Protein AF-A0A7C3T8N9-F1 (afdb_monomer)

Radius of gyration: 21.01 Å; Cα contacts (8 Å, |Δi|>4): 157; chains: 1; bounding box: 52×38×54 Å

Nearest PDB structures (foldseek):
  3tv9-assembly1_A-2  TM=5.951E-01  e=8.174E-01  Shigella flexneri
  6ezz-assembly1_A  TM=4.776E-01  e=5.544E+00  Escherichia coli K-12
  6grr-assembly1_A  TM=4.780E-01  e=5.544E+00  Escherichia coli
  1lvn-assembly1_A  TM=5.271E-01  e=8.320E+00  Escherichia coli
  2w0q-assembly1_B  TM=4.892E-01  e=8.817E+00  Escherichia coli

Mean predicted aligned error: 12.37 Å

Structure (mmCIF, N/CA/C/O backbone):
data_AF-A0A7C3T8N9-F1
#
_entry.id   AF-A0A7C3T8N9-F1
#
loop_
_atom_site.group_PDB
_atom_site.id
_atom_site.type_symbol
_atom_site.label_atom_id
_atom_site.label_alt_id
_atom_site.label_comp_id
_atom_site.label_asym_id
_atom_site.label_entity_id
_atom_site.label_seq_id
_atom_site.pdbx_PDB_ins_code
_atom_site.Cartn_x
_atom_site.Cartn_y
_atom_site.Cartn_z
_atom_site.occupancy
_atom_site.B_iso_or_equiv
_atom_site.auth_seq_id
_atom_site.auth_comp_id
_atom_site.auth_asym_id
_atom_site.auth_atom_id
_atom_site.pdbx_PDB_model_num
ATOM 1 N N . MET A 1 1 ? 28.676 14.639 -30.545 1.00 33.12 1 MET A N 1
ATOM 2 C CA . MET A 1 1 ? 27.254 15.042 -30.598 1.00 33.12 1 MET A CA 1
ATOM 3 C C . MET A 1 1 ? 26.389 13.831 -30.271 1.00 33.12 1 MET A C 1
ATOM 5 O O . MET A 1 1 ? 26.423 12.899 -31.066 1.00 33.12 1 MET A O 1
ATOM 9 N N . PRO A 1 2 ? 25.664 13.779 -29.141 1.00 36.03 2 PRO A N 1
ATOM 10 C CA . PRO A 1 2 ? 24.645 12.755 -28.936 1.00 36.03 2 PRO A CA 1
ATOM 11 C C . PRO A 1 2 ? 23.271 13.251 -29.439 1.00 36.03 2 PRO A C 1
ATOM 13 O O . PRO A 1 2 ? 22.887 14.383 -29.131 1.00 36.03 2 PRO A O 1
ATOM 16 N N . PRO A 1 3 ? 22.530 12.447 -30.223 1.00 37.81 3 PRO A N 1
ATOM 17 C CA . PRO A 1 3 ? 21.190 12.780 -30.686 1.00 37.81 3 PRO A CA 1
ATOM 18 C C . PRO A 1 3 ? 20.130 12.334 -29.666 1.00 37.81 3 PRO A C 1
ATOM 20 O O . PRO A 1 3 ? 20.290 11.318 -28.995 1.00 37.81 3 PRO A O 1
ATOM 23 N N . GLY A 1 4 ? 19.012 13.062 -29.601 1.00 34.22 4 GLY A N 1
ATOM 24 C CA . GLY A 1 4 ? 17.764 12.533 -29.038 1.00 34.22 4 GLY A CA 1
ATOM 25 C C . GLY A 1 4 ? 17.381 13.001 -27.634 1.00 34.22 4 GLY A C 1
ATOM 26 O O . GLY A 1 4 ? 16.928 12.194 -26.829 1.00 34.22 4 GLY A O 1
ATOM 27 N N . ALA A 1 5 ? 17.480 14.301 -27.342 1.00 35.66 5 ALA A N 1
ATOM 28 C CA . ALA A 1 5 ? 16.690 14.900 -26.266 1.00 35.66 5 ALA A CA 1
ATOM 29 C C . ALA A 1 5 ? 15.196 14.805 -26.637 1.00 35.66 5 ALA A C 1
ATOM 31 O O . ALA A 1 5 ? 14.676 15.617 -27.409 1.00 35.66 5 ALA A O 1
ATOM 32 N N . SER A 1 6 ? 14.520 13.769 -26.134 1.00 38.38 6 SER A N 1
ATOM 33 C CA . SER A 1 6 ? 13.0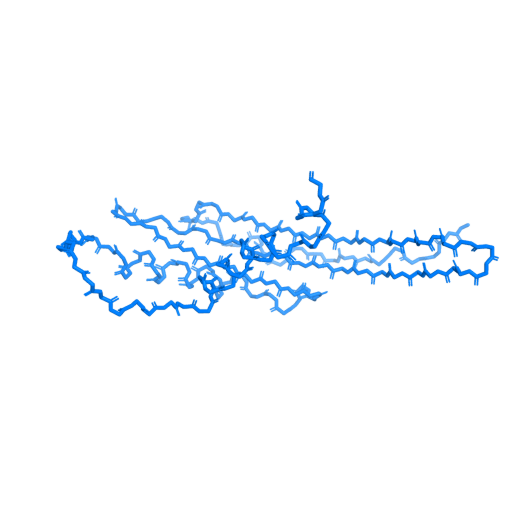70 13.627 -26.244 1.00 38.38 6 SER A CA 1
ATOM 34 C C . SER A 1 6 ? 12.408 14.794 -25.517 1.00 38.38 6 SER A C 1
ATOM 36 O O . SER A 1 6 ? 12.549 14.973 -24.308 1.00 38.38 6 SER A O 1
ATOM 38 N N . ARG A 1 7 ? 11.724 15.635 -26.292 1.00 36.50 7 ARG A N 1
ATOM 39 C CA . ARG A 1 7 ? 10.948 16.779 -25.817 1.00 36.50 7 ARG A CA 1
ATOM 40 C C . ARG A 1 7 ? 9.748 16.266 -25.018 1.00 36.50 7 ARG A C 1
ATOM 42 O O . ARG A 1 7 ? 8.696 16.024 -25.606 1.00 36.50 7 ARG A O 1
ATOM 49 N N . TYR A 1 8 ? 9.870 16.145 -23.696 1.00 37.62 8 TYR A N 1
ATOM 50 C CA . TYR A 1 8 ? 8.697 15.952 -22.842 1.00 37.62 8 TYR A CA 1
ATOM 51 C C . TYR A 1 8 ? 7.936 17.281 -22.756 1.00 37.62 8 TYR A C 1
ATOM 53 O O . TYR A 1 8 ? 8.348 18.240 -22.101 1.00 37.62 8 TYR A O 1
ATOM 61 N N . ARG A 1 9 ? 6.871 17.374 -23.551 1.00 34.88 9 ARG A N 1
ATOM 62 C CA . ARG A 1 9 ? 6.046 18.563 -23.741 1.00 34.88 9 ARG A CA 1
ATOM 63 C C . ARG A 1 9 ? 4.891 18.515 -22.732 1.00 34.88 9 ARG A C 1
ATOM 65 O O . ARG A 1 9 ? 3.985 17.716 -22.900 1.00 34.88 9 ARG A O 1
ATOM 72 N N . GLY A 1 10 ? 4.912 19.420 -21.752 1.00 32.72 10 GLY A N 1
ATOM 73 C CA . GLY A 1 10 ? 3.739 19.828 -20.967 1.00 32.72 10 GLY A CA 1
ATOM 74 C C . GLY A 1 10 ? 3.382 18.936 -19.774 1.00 32.72 10 GLY A C 1
ATOM 75 O O . GLY A 1 10 ? 3.236 17.729 -19.897 1.00 32.72 10 GLY A O 1
ATOM 76 N N . ASN A 1 11 ? 3.211 19.569 -18.613 1.00 37.62 11 ASN A N 1
ATOM 77 C CA . ASN A 1 11 ? 2.685 18.970 -17.387 1.00 37.62 11 ASN A CA 1
ATOM 78 C C . ASN A 1 11 ? 1.141 19.024 -17.448 1.00 37.62 11 ASN A C 1
ATOM 80 O O . ASN A 1 11 ? 0.600 20.128 -17.325 1.00 37.62 11 ASN A O 1
ATOM 84 N N . PRO A 1 12 ? 0.410 17.908 -17.637 1.00 40.66 12 PRO A N 1
ATOM 85 C CA . PRO A 1 12 ? -1.055 17.938 -17.715 1.00 40.66 12 PRO A CA 1
ATOM 86 C C . PRO A 1 12 ? -1.740 18.219 -16.362 1.00 40.66 12 PRO A C 1
ATOM 88 O O . PRO A 1 12 ? -2.922 18.537 -16.326 1.00 40.66 12 PRO A O 1
ATOM 91 N N . CYS A 1 13 ? -1.014 18.183 -15.241 1.00 42.53 13 CYS A N 1
ATOM 92 C CA . CYS A 1 13 ? -1.621 18.136 -13.903 1.00 42.53 13 CYS A CA 1
ATOM 93 C C . CYS A 1 13 ? -1.695 19.484 -13.154 1.00 42.53 13 CYS A C 1
ATOM 95 O O . CYS A 1 13 ? -1.791 19.505 -11.927 1.00 42.53 13 CYS A O 1
ATOM 97 N N . ARG A 1 14 ? -1.655 20.635 -13.841 1.00 36.78 14 ARG A N 1
ATOM 98 C CA . ARG A 1 14 ? -1.595 21.964 -13.182 1.00 36.78 14 ARG A CA 1
ATOM 99 C C . ARG A 1 14 ? -2.919 22.434 -12.530 1.00 36.78 14 ARG A C 1
ATOM 101 O O . ARG A 1 14 ? -2.974 23.571 -12.074 1.00 36.78 14 ARG A O 1
ATOM 108 N N . GLY A 1 15 ? -3.966 21.599 -12.484 1.00 31.97 15 GLY A N 1
ATOM 109 C CA . GLY A 1 15 ? -5.351 22.030 -12.223 1.00 31.97 15 GLY A CA 1
ATOM 110 C C . GLY A 1 15 ? -6.060 21.573 -10.936 1.00 31.97 15 GLY A C 1
ATOM 111 O O . GLY A 1 15 ? -7.137 22.093 -10.674 1.00 31.97 15 GLY A O 1
ATOM 112 N N . LEU A 1 16 ? -5.526 20.662 -10.109 1.00 38.97 16 LEU A N 1
ATOM 113 C CA . LEU A 1 16 ? -6.262 20.133 -8.936 1.00 38.97 16 LEU A CA 1
ATOM 114 C C . LEU A 1 16 ? -5.508 20.328 -7.607 1.00 38.97 16 LEU A C 1
ATOM 116 O O . LEU A 1 16 ? -4.961 19.404 -6.992 1.00 38.97 16 LEU A O 1
ATOM 120 N N . ALA A 1 17 ? -5.467 21.577 -7.148 1.00 34.72 17 ALA A N 1
ATOM 121 C CA . ALA A 1 17 ? -4.886 21.960 -5.866 1.00 34.72 17 ALA A CA 1
ATOM 122 C C . ALA A 1 17 ? -5.952 22.536 -4.926 1.00 34.72 17 ALA A C 1
ATOM 124 O O . ALA A 1 17 ? -6.203 23.738 -4.939 1.00 34.72 17 ALA A O 1
ATOM 125 N N . ARG A 1 18 ? -6.545 21.681 -4.081 1.00 29.50 18 ARG A N 1
ATOM 126 C CA . ARG A 1 18 ? -7.003 22.030 -2.722 1.00 29.50 18 ARG A CA 1
ATOM 127 C C . ARG A 1 18 ? -7.503 20.767 -2.000 1.00 29.50 18 ARG A C 1
ATOM 129 O O . ARG A 1 18 ? -8.366 20.087 -2.529 1.00 29.50 18 ARG A O 1
ATOM 136 N N . ALA A 1 19 ? -6.963 20.506 -0.803 1.00 36.09 19 ALA A N 1
ATOM 137 C CA . ALA A 1 19 ? -7.381 19.515 0.214 1.00 36.09 19 ALA A CA 1
ATOM 138 C C . ALA A 1 19 ? -6.629 18.165 0.362 1.00 36.09 19 ALA A C 1
ATOM 140 O O . ALA A 1 19 ? -6.991 17.398 1.247 1.00 36.09 19 ALA A O 1
ATOM 141 N N . LEU A 1 20 ? -5.543 17.883 -0.372 1.00 38.47 20 LEU A N 1
ATOM 142 C CA . LEU A 1 20 ? -4.711 16.680 -0.146 1.00 38.47 20 LEU A CA 1
ATOM 143 C C . LEU A 1 20 ? -3.333 17.072 0.410 1.00 38.47 20 LEU A C 1
ATOM 145 O O . LEU A 1 20 ? -2.577 17.771 -0.266 1.00 38.47 20 LEU A O 1
ATOM 149 N N . SER A 1 21 ? -3.017 16.644 1.634 1.00 38.56 21 SER A N 1
ATOM 150 C CA . SER A 1 21 ? -1.707 16.828 2.273 1.00 38.56 21 SER A CA 1
ATOM 151 C C . SER A 1 21 ? -0.904 15.532 2.141 1.00 38.56 21 SER A C 1
ATOM 153 O O . SER A 1 21 ? -1.295 14.517 2.706 1.00 38.56 21 SER A O 1
ATOM 155 N N . GLY A 1 22 ? 0.187 15.563 1.368 1.00 41.97 22 GLY A N 1
ATOM 156 C CA . GLY A 1 22 ? 1.022 14.394 1.063 1.00 41.97 22 GLY A CA 1
ATOM 157 C C . GLY A 1 22 ? 0.728 13.797 -0.315 1.00 41.97 22 GLY A C 1
ATOM 158 O O . GLY A 1 22 ? -0.006 12.819 -0.442 1.00 41.97 22 GLY A O 1
ATOM 159 N N . ARG A 1 23 ? 1.301 14.404 -1.360 1.00 51.84 23 ARG A N 1
ATOM 160 C CA . ARG A 1 23 ? 1.443 13.787 -2.686 1.00 51.84 23 ARG A CA 1
ATOM 161 C C . ARG A 1 23 ? 2.925 13.603 -2.933 1.00 51.84 23 ARG A C 1
ATOM 163 O O . ARG A 1 23 ? 3.620 14.573 -3.225 1.00 51.84 23 ARG A O 1
ATOM 170 N N . GLU A 1 24 ? 3.389 12.374 -2.798 1.00 48.06 24 GLU A N 1
ATOM 171 C CA . GLU A 1 24 ? 4.762 12.025 -3.128 1.00 48.06 24 GLU A CA 1
ATOM 172 C C . GLU A 1 24 ? 4.743 11.304 -4.469 1.00 48.06 24 GLU A C 1
ATOM 174 O O . GLU A 1 24 ? 4.233 10.191 -4.603 1.00 48.06 24 GLU A O 1
ATOM 179 N N . PHE A 1 25 ? 5.236 12.000 -5.489 1.00 39.81 25 PHE A N 1
ATOM 180 C CA . PHE A 1 25 ? 5.443 11.457 -6.820 1.00 39.81 25 PHE A CA 1
ATOM 181 C C . PHE A 1 25 ? 6.938 11.225 -6.997 1.00 39.81 25 PHE A C 1
ATOM 183 O O . PHE A 1 25 ? 7.723 12.174 -7.010 1.00 39.81 25 PHE A O 1
ATOM 190 N N . HIS A 1 26 ? 7.323 9.961 -7.111 1.00 47.50 26 HIS A N 1
ATOM 191 C CA . HIS A 1 26 ? 8.697 9.548 -7.330 1.00 47.50 26 HIS A CA 1
ATOM 192 C C . HIS A 1 26 ? 8.817 8.987 -8.744 1.00 47.50 26 HIS A C 1
ATOM 194 O O . HIS A 1 26 ? 8.149 8.015 -9.089 1.00 47.50 26 HIS A O 1
ATOM 200 N N . HIS A 1 27 ? 9.673 9.593 -9.561 1.00 39.88 27 HIS A N 1
ATOM 201 C CA . HIS A 1 27 ? 10.039 9.083 -10.876 1.00 39.88 27 HIS A CA 1
ATOM 202 C C . HIS A 1 27 ? 11.548 8.888 -10.912 1.00 39.88 27 HIS A C 1
ATOM 204 O O . HIS A 1 27 ? 12.294 9.822 -10.618 1.00 39.88 27 HIS A O 1
ATOM 210 N N . SER A 1 28 ? 11.986 7.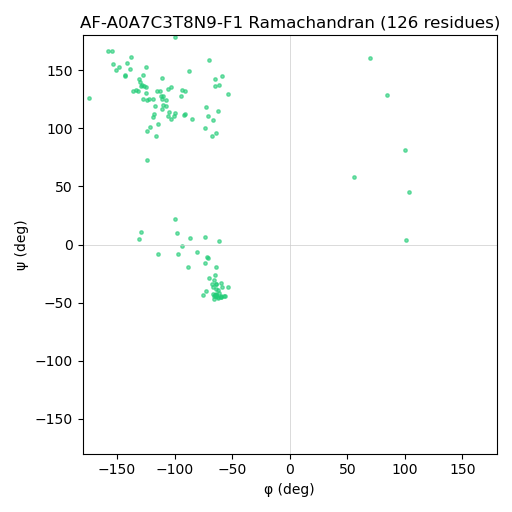682 -11.253 1.00 47.22 28 SER A N 1
ATOM 211 C CA . SER A 1 28 ? 13.400 7.338 -11.349 1.00 47.22 28 SER A CA 1
ATOM 212 C C . SER A 1 28 ? 13.692 6.701 -12.702 1.00 47.22 28 SER A C 1
ATOM 214 O O . SER A 1 28 ? 12.931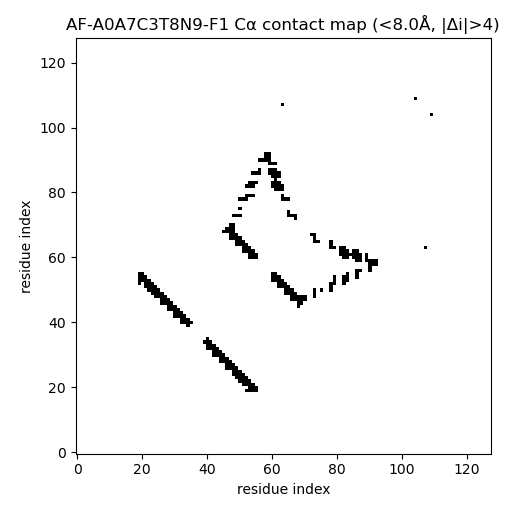 5.869 -13.189 1.00 47.22 28 SER A O 1
ATOM 216 N N . ASP A 1 29 ? 14.805 7.108 -13.304 1.00 45.91 29 ASP A N 1
ATOM 217 C CA . ASP A 1 29 ? 15.419 6.442 -14.451 1.00 45.91 29 ASP A CA 1
ATOM 218 C C . ASP A 1 29 ? 16.811 5.997 -14.005 1.00 45.91 29 ASP A C 1
ATOM 220 O O . ASP A 1 29 ? 17.567 6.797 -13.442 1.00 45.91 29 ASP A O 1
ATOM 224 N N . GLN A 1 30 ? 17.120 4.711 -14.147 1.00 44.69 30 GLN A N 1
ATOM 225 C CA . GLN A 1 30 ? 18.367 4.122 -13.670 1.00 44.69 30 GLN A CA 1
ATOM 226 C C . GLN A 1 30 ? 19.024 3.315 -14.793 1.00 44.69 30 GLN A C 1
ATOM 228 O O . GLN A 1 30 ? 18.390 2.549 -15.517 1.00 44.69 30 GLN A O 1
ATOM 233 N N . LEU A 1 31 ? 20.339 3.483 -14.932 1.00 41.16 31 LEU A N 1
ATOM 234 C CA . LEU A 1 31 ? 21.176 2.666 -15.803 1.00 41.16 31 LEU A CA 1
ATOM 235 C C . LEU A 1 31 ? 22.187 1.944 -14.919 1.00 41.16 31 LEU A C 1
ATOM 237 O O . LEU A 1 31 ? 23.065 2.578 -14.335 1.00 41.16 31 LEU A O 1
ATOM 241 N N . ARG A 1 32 ? 22.062 0.620 -14.813 1.00 47.81 32 ARG A N 1
ATOM 242 C CA . ARG A 1 32 ? 22.993 -0.209 -14.041 1.00 47.81 32 ARG A CA 1
ATOM 243 C C . ARG A 1 32 ? 23.876 -1.005 -14.994 1.00 47.81 32 ARG A C 1
ATOM 245 O O . ARG A 1 32 ? 23.381 -1.739 -15.849 1.00 47.81 32 ARG A O 1
ATOM 252 N N . SER A 1 33 ? 25.187 -0.861 -14.832 1.00 44.06 33 SER A N 1
ATOM 253 C CA . SER A 1 33 ? 26.196 -1.706 -15.471 1.00 44.06 33 SER A CA 1
ATOM 254 C C . SER A 1 33 ? 26.874 -2.552 -14.401 1.00 44.06 33 SER A C 1
ATOM 256 O O . SER A 1 33 ? 27.386 -2.003 -13.425 1.00 44.06 33 SER A O 1
ATOM 258 N N . ARG A 1 34 ? 26.887 -3.873 -14.579 1.00 47.66 34 ARG A N 1
ATOM 259 C CA . ARG A 1 34 ? 27.587 -4.811 -13.690 1.00 47.66 34 ARG A CA 1
ATOM 260 C C . ARG A 1 34 ? 28.749 -5.434 -14.459 1.00 47.66 34 ARG A C 1
ATOM 262 O O . ARG A 1 34 ? 28.555 -5.871 -15.592 1.00 47.66 34 ARG A O 1
ATOM 269 N N . VAL A 1 35 ? 29.935 -5.456 -13.852 1.00 50.50 35 VAL A N 1
ATOM 270 C CA . VAL A 1 35 ? 31.127 -6.118 -14.399 1.00 50.50 35 VAL A CA 1
ATOM 271 C C . VAL A 1 35 ? 31.535 -7.207 -13.416 1.00 50.50 35 VAL A C 1
ATOM 273 O O . VAL A 1 35 ? 31.998 -6.907 -12.321 1.00 50.50 35 VAL A O 1
ATOM 276 N N . GLU A 1 36 ? 31.350 -8.467 -13.797 1.00 52.69 36 GLU A N 1
ATOM 277 C CA . GLU A 1 36 ? 31.831 -9.626 -13.037 1.00 52.69 36 GLU A CA 1
ATOM 278 C C . GLU A 1 36 ? 32.720 -10.463 -13.972 1.00 52.69 36 GLU A C 1
ATOM 280 O O . GLU A 1 36 ? 32.234 -11.236 -14.790 1.00 52.69 36 GLU A O 1
ATOM 285 N N . LEU A 1 37 ? 34.045 -10.262 -13.865 1.00 57.62 37 LEU A N 1
ATOM 286 C CA . LEU A 1 37 ? 35.129 -10.888 -14.654 1.00 57.62 37 LEU A CA 1
ATOM 287 C C . LEU A 1 37 ? 35.216 -10.450 -16.142 1.00 57.62 37 LEU A C 1
ATOM 289 O O . LEU A 1 37 ? 34.243 -9.944 -16.697 1.00 57.62 37 LEU A O 1
ATOM 293 N N . PRO A 1 38 ? 36.371 -10.633 -16.835 1.00 60.81 38 PRO A N 1
ATOM 294 C CA . PRO A 1 38 ? 36.674 -10.012 -18.142 1.00 60.81 38 PRO A CA 1
ATOM 295 C C . PRO A 1 38 ? 35.746 -10.372 -19.319 1.00 60.81 38 PRO A C 1
ATOM 297 O O . PRO A 1 38 ? 36.017 -9.980 -20.451 1.00 60.81 38 PRO A O 1
ATOM 300 N N . ARG A 1 39 ? 34.694 -11.170 -19.096 1.00 62.00 39 ARG A N 1
ATOM 301 C CA . ARG A 1 39 ? 33.806 -11.705 -20.137 1.00 62.00 39 ARG A CA 1
ATOM 302 C C . ARG A 1 39 ? 32.309 -11.530 -19.856 1.00 62.00 39 ARG A C 1
ATOM 304 O O . ARG A 1 39 ? 31.524 -11.988 -20.680 1.00 62.00 39 ARG A O 1
ATOM 311 N N . ALA A 1 40 ? 31.895 -10.854 -18.781 1.00 68.06 40 ALA A N 1
ATOM 312 C CA . ALA A 1 40 ? 30.480 -10.543 -18.558 1.00 68.06 40 ALA A CA 1
ATOM 313 C C . ALA A 1 40 ? 30.257 -9.028 -18.447 1.00 68.06 40 ALA A C 1
ATOM 315 O O . ALA A 1 40 ? 30.491 -8.417 -17.406 1.00 68.06 40 ALA A O 1
ATOM 316 N N . PHE A 1 41 ? 29.780 -8.435 -19.545 1.00 74.69 41 PHE A N 1
ATOM 317 C CA . PHE A 1 41 ? 29.220 -7.085 -19.573 1.00 74.69 41 PHE A CA 1
ATOM 318 C C . PHE A 1 41 ? 27.704 -7.193 -19.738 1.00 74.69 41 PHE A C 1
ATOM 320 O O . PHE A 1 41 ? 27.230 -7.721 -20.744 1.00 74.69 41 PHE A O 1
ATOM 327 N N . ALA A 1 42 ? 26.948 -6.690 -18.762 1.00 75.25 42 ALA A N 1
ATOM 328 C CA . ALA A 1 42 ? 25.491 -6.618 -18.821 1.00 75.25 42 ALA A CA 1
ATOM 329 C C . ALA A 1 42 ? 25.014 -5.184 -18.557 1.00 75.25 42 ALA A C 1
ATOM 331 O O . ALA A 1 42 ? 25.499 -4.514 -17.641 1.00 75.25 42 ALA A O 1
ATOM 332 N N . TYR A 1 43 ? 24.045 -4.737 -19.357 1.00 79.00 43 TYR A N 1
ATOM 333 C CA . TYR A 1 43 ? 23.417 -3.423 -19.247 1.00 79.00 43 TYR A CA 1
ATOM 334 C C . TYR A 1 43 ? 21.907 -3.590 -19.126 1.00 79.00 43 TYR A C 1
ATOM 336 O O . TYR A 1 43 ? 21.288 -4.281 -19.936 1.00 79.00 43 TYR A O 1
ATOM 344 N N . HIS A 1 44 ? 21.316 -2.923 -18.139 1.00 78.50 44 HIS A N 1
ATOM 345 C CA . HIS A 1 44 ? 19.870 -2.818 -17.998 1.00 78.50 44 HIS A CA 1
ATOM 346 C C . HIS A 1 44 ? 19.492 -1.364 -17.721 1.00 78.50 44 HIS A C 1
ATOM 348 O O . HIS A 1 44 ? 20.119 -0.703 -16.887 1.00 78.50 44 HIS A O 1
ATOM 354 N N . ARG A 1 45 ? 18.488 -0.872 -18.450 1.00 83.50 45 ARG A N 1
ATOM 355 C CA . ARG A 1 45 ? 17.849 0.419 -18.204 1.00 83.50 45 ARG A CA 1
ATOM 356 C C . ARG A 1 45 ? 16.446 0.148 -17.695 1.00 83.50 45 ARG A C 1
ATOM 358 O O . ARG A 1 45 ? 15.695 -0.559 -18.366 1.00 83.50 45 ARG A O 1
ATOM 365 N N . ASP A 1 46 ? 16.113 0.747 -16.565 1.00 82.19 46 ASP A N 1
ATOM 366 C CA . ASP A 1 46 ? 14.769 0.731 -16.016 1.00 82.19 46 ASP A CA 1
ATOM 367 C C . ASP A 1 46 ? 14.297 2.154 -15.725 1.00 82.19 46 ASP A C 1
ATOM 369 O O . ASP A 1 46 ? 15.079 3.035 -15.363 1.00 82.19 46 ASP A O 1
ATOM 373 N N . THR A 1 47 ? 13.000 2.365 -15.911 1.00 86.69 47 THR A N 1
ATOM 374 C CA . THR A 1 47 ? 12.322 3.604 -15.554 1.00 86.69 47 THR A CA 1
ATOM 375 C C . THR A 1 47 ? 11.139 3.227 -14.692 1.00 86.69 47 THR A C 1
ATOM 377 O O . THR A 1 47 ? 10.311 2.440 -15.137 1.00 86.69 47 THR A O 1
ATOM 380 N N . SER A 1 48 ? 11.017 3.791 -13.496 1.00 88.06 48 SER A N 1
ATOM 381 C CA . SER A 1 48 ? 9.891 3.522 -12.607 1.00 88.06 48 SER A CA 1
ATOM 382 C C . SER A 1 48 ? 9.183 4.804 -12.188 1.00 88.06 48 SER A C 1
ATOM 384 O O . SER A 1 48 ? 9.748 5.902 -12.164 1.00 88.06 48 SER A O 1
ATOM 386 N N . VAL A 1 49 ? 7.901 4.668 -11.881 1.00 88.81 49 VAL A N 1
ATOM 387 C CA . VAL A 1 49 ? 7.077 5.705 -11.280 1.00 88.81 49 VAL A CA 1
ATOM 388 C C . VAL A 1 49 ? 6.353 5.121 -10.078 1.00 88.81 49 VAL A C 1
ATOM 390 O O . VAL A 1 49 ? 5.866 3.991 -10.111 1.00 88.81 49 VAL A O 1
ATOM 393 N N . ARG A 1 50 ? 6.269 5.905 -9.009 1.00 90.88 50 ARG A N 1
ATOM 394 C CA . ARG A 1 50 ? 5.449 5.618 -7.842 1.00 90.88 50 ARG A CA 1
ATOM 395 C C . ARG A 1 50 ? 4.726 6.884 -7.425 1.00 90.88 50 ARG A C 1
ATOM 397 O O . ARG A 1 50 ? 5.339 7.939 -7.281 1.00 90.88 50 ARG A O 1
ATOM 404 N N . LEU A 1 51 ? 3.432 6.751 -7.198 1.00 90.69 51 LEU A N 1
ATOM 405 C CA . LEU A 1 51 ? 2.609 7.772 -6.586 1.00 90.69 51 LEU A CA 1
ATOM 406 C C . LEU A 1 51 ? 2.097 7.257 -5.251 1.00 90.69 51 LEU A C 1
ATOM 408 O O . LEU A 1 51 ? 1.569 6.151 -5.170 1.00 90.69 51 LEU A O 1
ATOM 412 N N . VAL A 1 52 ? 2.226 8.088 -4.227 1.00 92.81 52 VAL A N 1
ATOM 413 C CA . VAL A 1 52 ? 1.687 7.840 -2.894 1.00 92.81 52 VAL A CA 1
ATOM 414 C C . VAL A 1 52 ? 0.802 9.015 -2.501 1.00 92.81 52 VAL A C 1
ATOM 416 O O . VAL A 1 52 ? 1.163 10.178 -2.713 1.00 92.81 52 VAL A O 1
ATOM 419 N N . CYS A 1 53 ? -0.365 8.712 -1.936 1.00 94.69 53 CYS A N 1
ATOM 420 C CA . CYS A 1 53 ? -1.294 9.708 -1.429 1.00 94.69 53 CYS A CA 1
ATOM 421 C C . CYS A 1 53 ? -1.776 9.347 -0.028 1.00 94.69 53 CYS A C 1
ATOM 423 O O . CYS A 1 53 ? -2.250 8.235 0.216 1.00 94.69 53 CYS A O 1
ATOM 425 N N . THR A 1 54 ? -1.723 10.343 0.853 1.00 95.19 54 THR A N 1
ATOM 426 C CA . THR A 1 54 ? -2.351 10.302 2.170 1.00 95.19 54 THR A CA 1
ATOM 427 C C . THR A 1 54 ? -3.499 11.309 2.203 1.00 95.19 54 THR A C 1
ATOM 429 O O . THR A 1 54 ? -3.332 12.483 1.878 1.00 95.19 54 THR A O 1
ATOM 432 N N . ALA A 1 55 ? -4.683 10.857 2.600 1.00 94.19 55 ALA A N 1
ATOM 433 C CA . ALA A 1 55 ? -5.834 11.699 2.885 1.00 94.19 55 ALA A CA 1
ATOM 434 C C . ALA A 1 55 ? -6.003 11.821 4.401 1.00 94.19 55 ALA A C 1
ATOM 436 O O . ALA A 1 55 ? -5.918 10.827 5.123 1.00 94.19 55 ALA A O 1
ATOM 437 N N . ILE A 1 56 ? -6.253 13.036 4.882 1.00 94.69 56 ILE A N 1
ATOM 438 C CA . ILE A 1 56 ? -6.423 13.331 6.308 1.00 94.69 56 ILE A CA 1
ATOM 439 C C . ILE A 1 56 ? -7.845 13.844 6.516 1.00 94.69 56 ILE A C 1
ATOM 441 O O . ILE A 1 56 ? -8.240 14.850 5.926 1.00 94.69 56 ILE A O 1
ATOM 445 N N . GLY A 1 57 ? -8.611 13.126 7.333 1.00 90.31 57 GLY A N 1
ATOM 446 C CA . GLY A 1 57 ? -9.915 13.539 7.837 1.00 90.31 57 GLY A CA 1
ATOM 447 C C . GLY A 1 57 ? -9.821 14.094 9.266 1.00 90.31 57 GLY A C 1
ATOM 448 O O . GLY A 1 57 ? -8.743 14.110 9.858 1.00 90.31 57 GLY A O 1
ATOM 449 N N . PRO A 1 58 ? -10.943 14.537 9.861 1.00 91.06 58 PRO A N 1
ATOM 450 C CA . PRO A 1 58 ? -10.948 15.117 11.209 1.00 91.06 58 PRO A CA 1
ATOM 451 C C . PRO A 1 58 ? -10.528 14.147 12.324 1.00 91.06 58 PRO A C 1
ATOM 453 O O . PRO A 1 58 ? -9.925 14.569 13.305 1.00 91.06 58 PRO A O 1
ATOM 456 N N . THR A 1 59 ? -10.864 12.860 12.192 1.00 93.12 59 THR A N 1
ATOM 457 C CA . THR A 1 59 ? -10.608 11.817 13.206 1.00 93.12 59 THR A CA 1
ATOM 458 C C . THR A 1 59 ? -9.919 10.579 12.628 1.00 93.12 59 THR A C 1
ATOM 460 O O . THR A 1 59 ? -9.841 9.546 13.288 1.00 93.12 59 THR A O 1
ATOM 463 N N . SER A 1 60 ? -9.443 10.657 11.385 1.00 93.62 60 SER A N 1
ATOM 464 C CA . SER A 1 60 ? -8.961 9.504 10.626 1.00 93.62 60 SER A CA 1
ATOM 465 C C . SER A 1 60 ? -8.000 9.908 9.511 1.00 93.62 60 SER A C 1
ATOM 467 O O . SER A 1 60 ? -7.907 11.073 9.123 1.00 93.62 60 SER A O 1
ATOM 469 N N . SER A 1 61 ? -7.302 8.923 8.956 1.00 93.81 61 SER A N 1
ATOM 470 C CA . SER A 1 61 ? -6.490 9.069 7.752 1.00 93.81 61 SER A CA 1
ATOM 471 C C . SER A 1 61 ? -6.679 7.864 6.836 1.00 93.81 61 SER A C 1
ATOM 473 O O . SER A 1 61 ? -7.186 6.819 7.243 1.00 93.81 61 SER A O 1
ATOM 475 N N . GLY A 1 62 ? -6.315 8.023 5.570 1.00 94.06 62 GLY A N 1
ATOM 476 C CA . GLY A 1 62 ? -6.366 6.963 4.574 1.00 94.06 62 GLY A CA 1
ATOM 477 C C . GLY A 1 62 ? -5.186 7.068 3.626 1.00 94.06 62 GLY A C 1
ATOM 478 O O . GLY A 1 62 ? -4.732 8.166 3.316 1.00 94.06 62 GLY A O 1
ATOM 479 N N . TRP A 1 63 ? -4.685 5.923 3.178 1.00 95.31 63 TRP A N 1
ATOM 480 C CA . TRP A 1 63 ? -3.472 5.836 2.373 1.00 95.31 63 TRP A CA 1
ATOM 481 C C . TRP A 1 63 ? -3.685 4.965 1.136 1.00 95.31 63 TRP A C 1
ATOM 483 O O . TRP A 1 63 ? -4.382 3.943 1.179 1.00 95.31 63 TRP A O 1
ATOM 493 N N . ALA A 1 64 ? -3.071 5.365 0.029 1.00 94.88 64 ALA A N 1
ATOM 494 C CA . ALA A 1 64 ? -3.001 4.568 -1.183 1.00 94.88 64 ALA A CA 1
ATOM 495 C C . ALA A 1 64 ? -1.703 4.850 -1.944 1.00 94.88 64 ALA A C 1
ATOM 497 O O . ALA A 1 64 ? -1.158 5.955 -1.893 1.00 94.88 64 ALA A O 1
ATOM 498 N N . SER A 1 65 ? -1.245 3.859 -2.706 1.00 92.88 65 SER A N 1
ATOM 499 C CA . SER A 1 65 ? -0.158 4.036 -3.660 1.00 92.88 65 SER A CA 1
ATOM 500 C C . SER A 1 65 ? -0.399 3.249 -4.940 1.00 92.88 65 SER A C 1
ATOM 502 O O . SER A 1 65 ? -1.128 2.258 -4.945 1.00 92.88 65 SER A O 1
ATOM 504 N N . ALA A 1 66 ? 0.237 3.699 -6.014 1.00 91.69 66 ALA A N 1
ATOM 505 C CA . ALA A 1 66 ? 0.342 2.978 -7.272 1.00 91.69 66 ALA A CA 1
ATOM 506 C C . ALA A 1 66 ? 1.757 3.139 -7.830 1.00 91.69 66 ALA A C 1
ATOM 508 O O . ALA A 1 66 ? 2.418 4.155 -7.601 1.00 91.69 66 ALA A O 1
ATOM 509 N N . GLY A 1 67 ? 2.228 2.147 -8.578 1.00 90.94 67 GLY A N 1
ATOM 510 C CA . GLY A 1 67 ? 3.507 2.227 -9.267 1.00 90.94 67 GLY A CA 1
ATOM 511 C C . GLY A 1 67 ? 3.519 1.398 -10.542 1.00 90.94 67 GLY A C 1
ATOM 512 O O . GLY A 1 67 ? 2.821 0.394 -10.641 1.00 90.94 67 GLY A O 1
ATOM 513 N N . SER A 1 68 ? 4.304 1.841 -11.518 1.00 91.81 68 SER A N 1
ATOM 514 C CA . SER A 1 68 ? 4.496 1.163 -12.803 1.00 91.81 68 SER A CA 1
ATOM 515 C C . SER A 1 68 ? 5.863 1.539 -13.391 1.00 91.81 68 SER A C 1
ATOM 517 O O . SER A 1 68 ? 6.503 2.492 -12.949 1.00 91.81 68 SER A O 1
ATOM 519 N N . PHE A 1 69 ? 6.314 0.808 -14.410 1.00 91.62 69 PHE A N 1
ATOM 520 C CA . PHE A 1 69 ? 7.420 1.236 -15.270 1.00 91.62 69 PHE A CA 1
ATOM 521 C C . PHE A 1 69 ? 6.978 2.243 -16.350 1.00 91.62 69 PHE A C 1
ATOM 523 O O . PHE A 1 69 ? 7.801 2.800 -17.075 1.00 91.62 69 PHE A O 1
ATOM 530 N N . ARG A 1 70 ? 5.668 2.500 -16.474 1.00 87.50 70 ARG A N 1
ATOM 531 C CA . ARG A 1 70 ? 5.097 3.463 -17.419 1.00 87.50 70 ARG A CA 1
ATOM 532 C C . ARG A 1 70 ? 4.247 4.494 -16.695 1.00 87.50 70 ARG A C 1
ATOM 534 O O . ARG A 1 70 ? 3.276 4.163 -16.026 1.00 87.50 70 ARG A O 1
ATOM 541 N N . VAL A 1 71 ? 4.571 5.770 -16.895 1.00 86.19 71 VAL A N 1
ATOM 542 C CA . VAL A 1 71 ? 3.850 6.885 -16.258 1.00 86.19 71 VAL A CA 1
ATOM 543 C C . VAL A 1 71 ? 2.365 6.930 -16.620 1.00 86.19 71 VAL A C 1
ATOM 545 O O . VAL A 1 71 ? 1.547 7.289 -15.784 1.00 86.19 71 VAL A O 1
ATOM 548 N N . CYS A 1 72 ? 2.006 6.523 -17.839 1.00 89.94 72 CYS A N 1
ATOM 549 C CA . CYS A 1 72 ? 0.622 6.513 -18.308 1.00 89.94 72 CYS A CA 1
ATOM 550 C C . CYS A 1 72 ? -0.257 5.436 -17.656 1.00 89.94 72 CYS A C 1
ATOM 552 O O . CYS A 1 72 ? -1.468 5.478 -17.834 1.00 89.94 72 CYS A O 1
ATOM 554 N N . GLU A 1 73 ? 0.330 4.487 -16.925 1.00 91.38 73 GLU A N 1
ATOM 555 C CA . GLU A 1 73 ? -0.404 3.442 -16.203 1.00 91.38 73 GLU A CA 1
ATOM 556 C C . GLU A 1 73 ? -0.694 3.836 -14.743 1.00 91.38 73 GLU A C 1
ATOM 558 O O . GLU A 1 73 ? -1.318 3.071 -14.015 1.00 91.38 73 GLU A O 1
ATOM 563 N N . VAL A 1 74 ? -0.249 5.019 -14.297 1.00 91.31 74 VAL A N 1
ATOM 564 C CA . VAL A 1 74 ? -0.525 5.537 -12.951 1.00 91.31 74 VAL A CA 1
ATOM 565 C C . VAL A 1 74 ? -1.566 6.649 -13.033 1.00 91.31 74 VAL A C 1
ATOM 567 O O . VAL A 1 74 ? -1.266 7.749 -13.498 1.00 91.31 74 VAL A O 1
ATOM 570 N N . ASP A 1 75 ? -2.771 6.374 -12.532 1.00 93.94 75 ASP A N 1
ATOM 571 C CA . ASP A 1 75 ? -3.845 7.361 -12.413 1.00 93.94 75 ASP A CA 1
ATOM 572 C C . ASP A 1 75 ? -3.788 8.072 -11.041 1.00 93.94 75 ASP A C 1
ATOM 574 O O . ASP A 1 75 ? -4.034 7.454 -9.998 1.00 93.94 75 ASP A O 1
ATOM 578 N N . PRO A 1 76 ? -3.462 9.377 -10.996 1.00 91.75 76 PRO A N 1
ATOM 579 C CA . PRO A 1 76 ? -3.395 10.110 -9.742 1.00 91.75 76 PRO A CA 1
ATOM 580 C C . PRO A 1 76 ? -4.752 10.354 -9.080 1.00 91.75 76 PRO A C 1
ATOM 582 O O . PRO A 1 76 ? -4.809 10.477 -7.852 1.00 91.75 76 PRO A O 1
ATOM 585 N N . GLU A 1 77 ? -5.831 10.440 -9.856 1.00 93.75 77 GLU A N 1
ATOM 586 C CA . GLU A 1 77 ? -7.177 10.656 -9.332 1.00 93.75 77 GLU A CA 1
ATOM 587 C C . GLU A 1 77 ? -7.694 9.388 -8.657 1.00 93.75 77 GLU A C 1
ATOM 589 O O . GLU A 1 77 ? -8.255 9.466 -7.562 1.00 93.75 77 GLU A O 1
ATOM 594 N N . GLU A 1 78 ? -7.425 8.218 -9.238 1.00 94.62 78 GLU A N 1
ATOM 595 C CA . GLU A 1 78 ? -7.793 6.931 -8.644 1.00 94.62 78 GLU A CA 1
ATOM 596 C C . GLU A 1 78 ? -7.091 6.696 -7.296 1.00 94.62 78 GLU A C 1
ATOM 598 O O . GLU A 1 78 ? -7.731 6.320 -6.302 1.00 94.62 78 GLU A O 1
ATOM 603 N N . VAL A 1 79 ? -5.783 6.976 -7.224 1.00 94.12 79 VAL A N 1
ATOM 604 C CA . VAL A 1 79 ? -4.998 6.841 -5.985 1.00 94.12 79 VAL A CA 1
ATOM 605 C C . VAL A 1 79 ? -5.529 7.788 -4.907 1.00 94.12 79 VAL A C 1
ATOM 607 O O . VAL A 1 79 ? -5.770 7.369 -3.772 1.00 94.12 79 VAL A O 1
ATOM 610 N N . ALA A 1 80 ? -5.781 9.052 -5.256 1.00 94.75 80 ALA A N 1
ATOM 611 C CA . ALA A 1 80 ? -6.331 10.031 -4.323 1.00 94.75 80 ALA A CA 1
ATOM 612 C C . ALA A 1 80 ? -7.748 9.661 -3.853 1.00 94.75 80 ALA A C 1
ATOM 614 O O . ALA A 1 80 ? -8.047 9.746 -2.659 1.00 94.75 80 ALA A O 1
ATOM 615 N N . ALA A 1 81 ? -8.614 9.209 -4.765 1.00 95.81 81 ALA A N 1
ATOM 616 C CA . ALA A 1 81 ? -9.968 8.777 -4.441 1.00 95.81 81 ALA A CA 1
ATOM 617 C C . ALA A 1 81 ? -9.961 7.574 -3.491 1.00 95.81 81 ALA A C 1
ATOM 619 O O . ALA A 1 81 ? -10.761 7.520 -2.558 1.00 95.81 81 ALA A O 1
ATOM 620 N N . THR A 1 82 ? -9.042 6.628 -3.686 1.00 95.69 82 THR A N 1
ATOM 621 C CA . THR A 1 82 ? -8.886 5.467 -2.802 1.00 95.69 82 THR A CA 1
ATOM 622 C C . THR A 1 82 ? -8.431 5.883 -1.404 1.00 95.69 82 THR A C 1
ATOM 624 O O . THR A 1 82 ? -9.046 5.471 -0.418 1.00 95.69 82 THR A O 1
ATOM 627 N N . ALA A 1 83 ? -7.419 6.751 -1.299 1.00 95.38 83 ALA A N 1
ATOM 628 C CA . ALA A 1 83 ? -6.964 7.281 -0.013 1.00 95.38 83 ALA A CA 1
ATOM 629 C C . ALA A 1 83 ? -8.092 8.030 0.722 1.00 95.38 83 ALA A C 1
ATOM 631 O O . ALA A 1 83 ? -8.335 7.787 1.905 1.00 95.38 83 ALA A O 1
ATOM 632 N N . ALA A 1 84 ? -8.844 8.879 0.013 1.00 96.12 84 ALA A N 1
ATOM 633 C CA . ALA A 1 84 ? -9.976 9.613 0.576 1.00 96.12 84 ALA A CA 1
ATOM 634 C C . ALA A 1 84 ? -11.112 8.686 1.038 1.00 96.12 84 ALA A C 1
ATOM 636 O O . ALA A 1 84 ? -11.620 8.849 2.148 1.00 96.12 84 ALA A O 1
ATOM 637 N N . LYS A 1 85 ? -11.482 7.678 0.234 1.00 96.06 85 LYS A N 1
ATOM 638 C CA . LYS A 1 85 ? -12.488 6.668 0.609 1.00 96.06 85 LYS A CA 1
ATOM 639 C C . LYS A 1 85 ? -12.104 5.955 1.905 1.00 96.06 85 LYS A C 1
ATOM 641 O O . LYS A 1 85 ? -12.951 5.805 2.781 1.00 96.06 85 LYS A O 1
ATOM 646 N N . LYS A 1 86 ? -10.834 5.566 2.053 1.00 94.75 86 LYS A N 1
ATOM 647 C CA . LYS A 1 86 ? -10.325 4.930 3.277 1.00 94.75 86 LYS A CA 1
ATOM 648 C C . LYS A 1 86 ? -10.385 5.866 4.483 1.00 94.75 86 LYS A C 1
ATOM 650 O O . LYS A 1 86 ? -10.868 5.452 5.531 1.00 94.75 86 LYS A O 1
ATOM 655 N N . ALA A 1 87 ? -9.976 7.127 4.325 1.00 95.25 87 ALA A N 1
ATOM 656 C CA . ALA A 1 87 ? -10.050 8.113 5.403 1.00 95.25 87 ALA A CA 1
ATOM 657 C C . ALA A 1 87 ? -11.495 8.310 5.888 1.00 95.25 87 ALA A C 1
ATOM 659 O O . ALA A 1 87 ? -11.754 8.311 7.089 1.00 95.25 87 ALA A O 1
ATOM 660 N N . LEU A 1 88 ? -12.450 8.419 4.960 1.00 95.50 88 LEU A N 1
ATOM 661 C CA . LEU A 1 88 ? -13.869 8.564 5.288 1.00 95.50 88 LEU A CA 1
ATOM 662 C C . LEU A 1 88 ? -14.445 7.308 5.955 1.00 95.50 88 LEU A C 1
ATOM 664 O O . LEU A 1 88 ? -15.171 7.423 6.939 1.00 95.50 88 LEU A O 1
ATOM 668 N N . ALA A 1 89 ? -14.107 6.116 5.457 1.00 93.56 89 ALA A N 1
ATOM 669 C CA . ALA A 1 89 ? -14.568 4.850 6.029 1.00 93.56 89 ALA A CA 1
ATOM 670 C C . ALA A 1 89 ? -14.017 4.597 7.443 1.00 93.56 89 ALA A C 1
ATOM 672 O O . ALA A 1 89 ? -14.688 3.973 8.261 1.00 93.56 89 ALA A O 1
ATOM 673 N N . ALA A 1 90 ? -12.816 5.100 7.738 1.00 91.56 90 ALA A N 1
ATOM 674 C CA . ALA A 1 90 ? -12.163 4.973 9.037 1.00 91.56 90 ALA A CA 1
ATOM 675 C C . ALA A 1 90 ? -12.556 6.073 10.046 1.00 91.56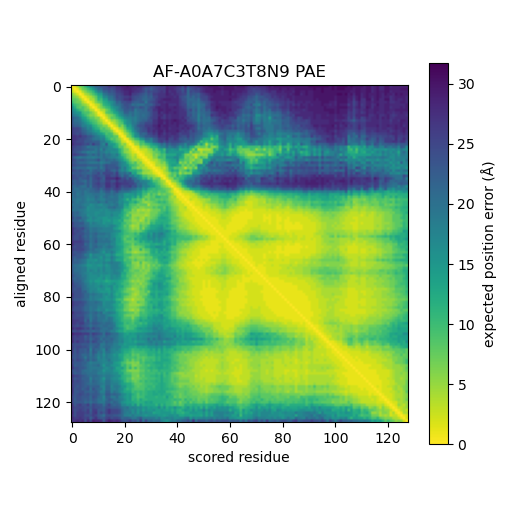 90 ALA A C 1
ATOM 677 O O . ALA A 1 90 ? -11.964 6.153 11.122 1.00 91.56 90 ALA A O 1
ATOM 678 N N . ALA A 1 91 ? -13.514 6.946 9.716 1.00 93.38 91 ALA A N 1
ATOM 679 C CA . ALA A 1 91 ? -13.927 8.031 10.600 1.00 93.38 91 ALA A CA 1
ATOM 680 C C . ALA A 1 91 ? -14.580 7.511 11.892 1.00 93.38 91 ALA A C 1
ATOM 682 O O . ALA A 1 91 ? -15.383 6.579 11.873 1.00 93.38 91 ALA A O 1
ATOM 683 N N . ASN A 1 92 ? -14.294 8.187 13.009 1.00 92.12 92 ASN A N 1
ATOM 684 C CA 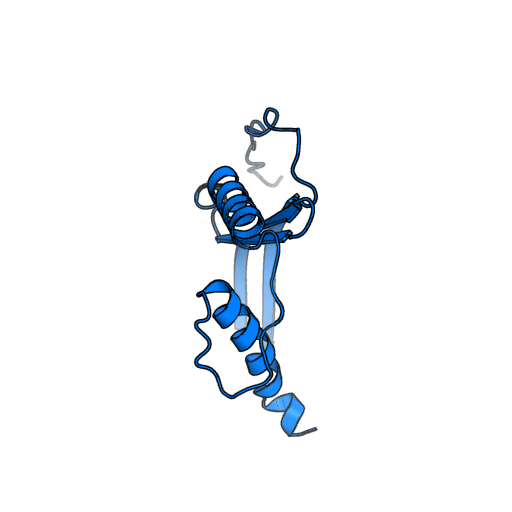. ASN A 1 92 ? -14.822 7.867 14.343 1.00 92.12 92 ASN A CA 1
ATOM 685 C C . ASN A 1 92 ? -14.536 6.413 14.777 1.00 92.12 92 ASN A C 1
ATOM 687 O O . ASN A 1 92 ? -15.476 5.658 15.063 1.00 92.12 92 ASN A O 1
ATOM 691 N N . PRO A 1 93 ? -13.253 6.005 14.821 1.00 89.19 93 PRO A N 1
ATOM 692 C CA . PRO A 1 93 ? -12.875 4.655 15.212 1.00 89.19 93 PRO A CA 1
ATOM 693 C C . PRO A 1 93 ? -13.378 4.334 16.623 1.00 89.19 93 PRO A C 1
ATOM 695 O O . PRO A 1 93 ? -13.420 5.194 17.505 1.00 89.19 93 PRO A O 1
ATOM 698 N N . ARG A 1 94 ? -13.763 3.075 16.832 1.00 90.31 94 ARG A N 1
ATOM 699 C CA . ARG A 1 94 ? -14.163 2.553 18.140 1.00 90.31 94 ARG A CA 1
ATOM 700 C C . ARG A 1 94 ? -13.119 1.575 18.628 1.00 90.31 94 ARG A C 1
ATOM 702 O O . ARG A 1 94 ? -12.577 0.798 17.845 1.00 90.31 94 ARG A O 1
ATOM 709 N N . GLU A 1 95 ? -12.884 1.604 19.926 1.00 90.38 95 GLU A N 1
ATOM 710 C CA . GLU A 1 95 ? -11.994 0.654 20.567 1.00 90.38 95 GLU A CA 1
ATOM 711 C C . GLU A 1 95 ? -12.565 -0.765 20.454 1.00 90.38 95 GLU A C 1
ATOM 713 O O . GLU A 1 95 ? -13.769 -0.993 20.613 1.00 90.38 95 GLU A O 1
ATOM 718 N N . ALA A 1 96 ? -11.696 -1.719 20.133 1.00 87.56 96 ALA A N 1
ATOM 719 C CA . ALA A 1 96 ? -12.039 -3.128 20.064 1.00 87.56 96 ALA A CA 1
ATOM 720 C C . ALA A 1 96 ? -11.445 -3.846 21.278 1.00 87.56 96 ALA A C 1
ATOM 722 O O . ALA A 1 96 ? -10.271 -3.666 21.593 1.00 87.56 96 ALA A O 1
ATOM 723 N N . ASN A 1 97 ? -12.240 -4.696 21.934 1.00 90.31 97 ASN A N 1
ATOM 724 C CA . ASN A 1 97 ? -11.740 -5.503 23.045 1.00 90.31 97 ASN A CA 1
ATOM 725 C C . ASN A 1 97 ? -10.612 -6.436 22.567 1.00 90.31 97 ASN A C 1
ATOM 727 O O . ASN A 1 97 ?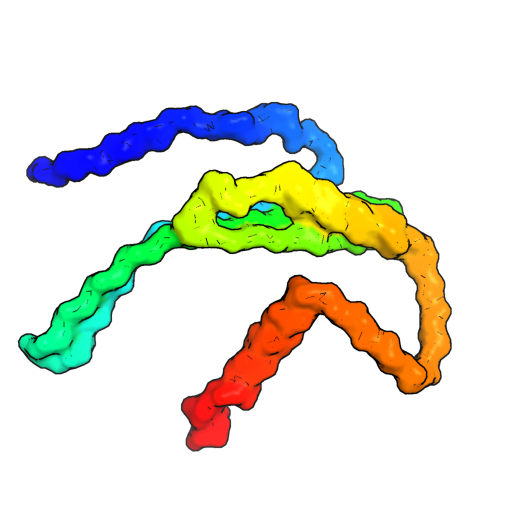 -10.772 -7.078 21.522 1.00 90.31 97 ASN A O 1
ATOM 731 N N . PRO A 1 98 ? -9.519 -6.581 23.337 1.00 90.62 98 PRO A N 1
ATOM 732 C CA . PRO A 1 98 ? -8.425 -7.476 22.990 1.00 90.62 98 PRO A CA 1
ATOM 733 C C . PRO A 1 98 ? -8.907 -8.929 23.051 1.00 90.62 98 PRO A C 1
ATOM 735 O O . PRO A 1 98 ? -9.162 -9.483 24.119 1.00 90.62 98 PRO A O 1
ATOM 738 N N . LYS A 1 99 ? -9.069 -9.544 21.881 1.00 92.69 99 LYS A N 1
ATOM 739 C CA . LYS A 1 99 ? -9.426 -10.956 21.717 1.00 92.69 99 LYS A CA 1
ATOM 740 C C . LYS A 1 99 ? -8.902 -11.474 20.375 1.00 92.69 99 LYS A C 1
ATOM 742 O O . LYS A 1 99 ? -8.751 -10.670 19.452 1.00 92.69 99 LYS A O 1
ATOM 747 N N . PRO A 1 100 ? -8.672 -12.790 20.225 1.00 94.56 100 PRO A N 1
ATOM 748 C CA . PRO A 1 100 ? -8.377 -13.376 18.923 1.00 94.56 100 PRO A CA 1
ATOM 749 C C . PRO A 1 100 ? -9.462 -13.007 17.905 1.00 94.56 100 PRO A C 1
ATOM 751 O O . PRO A 1 100 ? -10.657 -13.156 18.174 1.00 94.56 100 PRO A O 1
ATOM 754 N N . MET A 1 101 ? -9.042 -12.501 16.748 1.00 93.44 101 MET A N 1
ATOM 755 C CA . MET A 1 101 ? -9.938 -12.086 15.674 1.00 93.44 101 MET A CA 1
ATOM 756 C C . MET A 1 101 ? -9.339 -12.425 14.315 1.00 93.44 101 MET A C 1
ATOM 758 O O . MET A 1 101 ? -8.125 -12.358 14.122 1.00 93.44 101 MET A O 1
ATOM 762 N N . THR A 1 102 ? -10.199 -12.780 13.366 1.00 94.81 102 THR A N 1
ATOM 763 C CA . THR A 1 102 ? -9.798 -12.929 11.968 1.00 94.81 102 THR A CA 1
ATOM 764 C C . THR A 1 102 ? -9.562 -11.545 11.379 1.00 94.81 102 THR A C 1
ATOM 766 O O . THR A 1 102 ? -10.482 -10.731 11.313 1.00 94.81 102 THR A O 1
ATOM 769 N N . VAL A 1 103 ? -8.328 -11.282 10.953 1.00 91.88 103 VAL A N 1
ATOM 770 C CA . VAL A 1 103 ? -7.944 -10.028 10.300 1.00 91.88 103 VAL A CA 1
ATOM 771 C C . VAL A 1 103 ? -8.036 -10.210 8.792 1.00 91.88 103 VAL A C 1
ATOM 773 O O . VAL A 1 103 ? -7.459 -11.143 8.236 1.00 91.88 103 VAL A O 1
ATOM 776 N N . ILE A 1 104 ? -8.752 -9.306 8.129 1.00 93.69 104 ILE A N 1
ATOM 777 C CA . ILE A 1 104 ? -8.810 -9.243 6.670 1.00 93.69 104 ILE A CA 1
ATOM 778 C C . ILE A 1 104 ? -7.873 -8.121 6.238 1.00 93.69 104 ILE A C 1
ATOM 780 O O . ILE A 1 104 ? -8.138 -6.951 6.508 1.00 93.69 104 ILE A O 1
ATOM 784 N N . LEU A 1 105 ? -6.768 -8.489 5.597 1.00 92.94 105 LEU A N 1
ATOM 785 C CA . LEU A 1 105 ? -5.805 -7.537 5.060 1.00 92.94 105 LEU A CA 1
ATOM 786 C C . LEU A 1 105 ? -6.131 -7.246 3.600 1.00 92.94 105 LEU A C 1
ATOM 788 O O . LEU A 1 105 ? -6.338 -8.158 2.799 1.00 92.94 105 LEU A O 1
ATOM 792 N N . GLU A 1 106 ? -6.145 -5.967 3.245 1.00 92.56 106 GLU A N 1
ATOM 793 C CA . GLU A 1 106 ? -6.178 -5.576 1.841 1.00 92.56 106 GLU A CA 1
ATOM 794 C C . GLU A 1 106 ? -4.836 -5.891 1.150 1.00 92.56 106 GLU A C 1
ATOM 796 O O . GLU A 1 106 ? -3.803 -5.969 1.824 1.00 92.56 106 GLU A O 1
ATOM 801 N N . PRO A 1 107 ? -4.802 -6.009 -0.190 1.00 91.81 107 PRO A N 1
ATOM 802 C CA . PRO A 1 107 ? -3.580 -6.351 -0.921 1.00 91.81 107 PRO A CA 1
ATOM 803 C C . PRO A 1 107 ? -2.380 -5.444 -0.613 1.00 91.81 107 PRO A C 1
ATOM 805 O O . PRO A 1 107 ? -1.257 -5.932 -0.518 1.00 91.81 107 PRO A O 1
ATOM 808 N N . ALA A 1 108 ? -2.609 -4.142 -0.410 1.00 88.44 108 ALA A N 1
ATOM 809 C CA . ALA A 1 108 ? -1.548 -3.196 -0.069 1.00 88.44 108 ALA A CA 1
ATOM 810 C C . ALA A 1 108 ? -0.901 -3.509 1.294 1.00 88.44 108 ALA A C 1
ATOM 812 O O . ALA A 1 108 ? 0.322 -3.542 1.393 1.00 88.44 108 ALA A O 1
ATOM 813 N N . ALA A 1 109 ? -1.708 -3.826 2.312 1.00 90.44 109 ALA A N 1
ATOM 814 C CA . ALA A 1 109 ? -1.212 -4.191 3.639 1.00 90.44 109 ALA A CA 1
ATOM 815 C C . ALA A 1 109 ? -0.438 -5.520 3.615 1.00 90.44 109 ALA A C 1
ATOM 817 O O . ALA A 1 109 ? 0.581 -5.666 4.289 1.00 90.44 109 ALA A O 1
ATOM 818 N N . V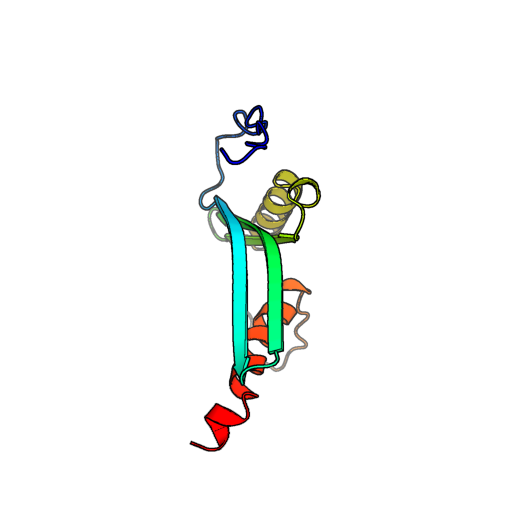AL A 1 110 ? -0.886 -6.483 2.799 1.00 93.75 110 VAL A N 1
ATOM 819 C CA . VAL A 1 110 ? -0.150 -7.739 2.587 1.00 93.75 110 VAL A CA 1
ATOM 820 C C . VAL A 1 110 ? 1.196 -7.474 1.911 1.00 93.75 110 VAL A C 1
ATOM 822 O O . VAL A 1 110 ? 2.204 -8.039 2.329 1.00 93.75 110 VAL A O 1
ATOM 825 N N . ALA A 1 111 ? 1.242 -6.605 0.899 1.00 90.56 111 ALA A N 1
ATOM 826 C CA . ALA A 1 111 ? 2.482 -6.269 0.204 1.00 90.56 111 ALA A CA 1
ATOM 827 C C . ALA A 1 111 ? 3.523 -5.629 1.141 1.00 90.56 111 ALA A C 1
ATOM 829 O O . ALA A 1 111 ? 4.696 -5.997 1.085 1.00 90.56 111 ALA A O 1
ATOM 830 N N . GLU A 1 112 ? 3.106 -4.724 2.031 1.00 88.44 112 GLU A N 1
ATOM 831 C CA . GLU A 1 112 ? 4.002 -4.134 3.036 1.00 88.44 112 GLU A CA 1
ATOM 832 C C . GLU A 1 112 ? 4.492 -5.173 4.051 1.00 88.44 112 GLU A C 1
ATOM 834 O O . GLU A 1 112 ? 5.691 -5.244 4.325 1.00 88.44 112 GLU A O 1
ATOM 839 N N . LEU A 1 113 ? 3.598 -6.039 4.546 1.00 91.69 113 LEU A N 1
ATOM 840 C CA . LEU A 1 113 ? 3.965 -7.138 5.443 1.00 91.69 113 LEU A CA 1
ATOM 841 C C . LEU A 1 113 ? 5.015 -8.067 4.812 1.00 91.69 113 LEU A C 1
ATOM 843 O O . LEU A 1 113 ? 5.993 -8.433 5.464 1.00 91.69 113 LEU A O 1
ATOM 847 N N . LEU A 1 114 ? 4.836 -8.422 3.537 1.00 93.06 114 LEU A N 1
ATOM 848 C CA . LEU A 1 114 ? 5.801 -9.233 2.793 1.00 93.06 114 LEU A CA 1
ATOM 849 C C . LEU A 1 114 ? 7.143 -8.517 2.614 1.00 93.06 114 LEU A C 1
ATOM 851 O O . LEU A 1 114 ? 8.179 -9.175 2.646 1.00 93.06 114 LEU A O 1
ATOM 855 N N . GLY A 1 115 ? 7.140 -7.190 2.465 1.00 87.94 115 GLY A N 1
ATOM 856 C CA . GLY A 1 115 ? 8.361 -6.386 2.419 1.00 87.94 115 GLY A CA 1
ATOM 857 C C . GLY A 1 115 ? 9.199 -6.528 3.691 1.00 87.94 115 GLY A C 1
ATOM 858 O O . GLY A 1 115 ? 10.401 -6.770 3.603 1.00 87.94 115 GLY A O 1
ATOM 859 N N . PHE A 1 116 ? 8.561 -6.464 4.864 1.00 87.88 116 PHE A N 1
ATOM 860 C CA . PHE A 1 116 ? 9.249 -6.702 6.137 1.00 87.88 116 PHE A CA 1
ATOM 861 C C . PHE A 1 116 ? 9.762 -8.139 6.255 1.00 87.88 116 PHE A C 1
ATOM 863 O O . PHE A 1 116 ? 10.903 -8.352 6.662 1.00 87.88 116 PHE A O 1
ATOM 870 N N . LEU A 1 117 ? 8.947 -9.123 5.860 1.00 91.00 117 LEU A N 1
ATOM 871 C CA . LEU A 1 117 ? 9.329 -10.533 5.924 1.00 91.00 117 LEU A CA 1
ATOM 872 C C . LEU A 1 117 ? 10.516 -10.855 5.009 1.00 91.00 117 LEU A C 1
ATOM 874 O O . LEU A 1 117 ? 11.387 -11.630 5.393 1.00 91.00 117 LEU A O 1
ATOM 878 N N . ALA A 1 118 ? 10.576 -10.257 3.818 1.00 89.19 118 ALA A N 1
ATOM 879 C CA . ALA A 1 118 ? 11.651 -10.498 2.861 1.00 89.19 118 ALA A CA 1
ATOM 880 C C . ALA A 1 118 ? 13.034 -10.165 3.440 1.00 89.19 118 ALA A C 1
ATOM 882 O O . ALA A 1 118 ? 13.984 -10.899 3.186 1.00 89.19 118 ALA A O 1
ATOM 883 N N . TRP A 1 119 ? 13.147 -9.115 4.260 1.00 82.44 119 TRP A N 1
ATOM 884 C CA . TRP A 1 119 ? 14.401 -8.788 4.947 1.00 82.44 119 TRP A CA 1
ATOM 885 C C . TRP A 1 119 ? 14.794 -9.821 6.002 1.00 82.44 119 TRP A C 1
ATOM 887 O O . TRP A 1 119 ? 15.975 -10.086 6.181 1.00 82.44 119 TRP A O 1
ATOM 897 N N . SER A 1 120 ? 13.823 -10.436 6.677 1.00 83.69 120 SER A N 1
ATOM 898 C CA . SER A 1 120 ? 14.088 -11.510 7.643 1.00 83.69 120 SER A CA 1
ATOM 899 C C . SER A 1 120 ? 14.475 -12.838 6.986 1.00 83.69 120 SER A C 1
ATOM 901 O O . SER A 1 120 ? 14.979 -13.726 7.664 1.00 83.69 120 SER A O 1
ATOM 903 N N . LEU A 1 121 ? 14.225 -12.985 5.684 1.00 85.69 121 LEU A N 1
ATOM 904 C CA . LEU A 1 121 ? 14.574 -14.170 4.899 1.00 85.69 121 LEU A CA 1
ATOM 905 C C . LEU A 1 121 ? 15.889 -13.996 4.120 1.00 85.69 121 LEU A C 1
ATOM 907 O O . LEU A 1 121 ? 16.210 -14.822 3.265 1.00 85.69 121 LEU A O 1
ATOM 911 N N . ASP A 1 122 ? 16.646 -12.932 4.393 1.00 85.56 122 ASP A N 1
ATOM 912 C CA . ASP A 1 122 ? 17.953 -12.714 3.784 1.00 85.56 122 ASP A CA 1
ATOM 913 C C . ASP A 1 122 ? 18.977 -13.719 4.335 1.00 85.56 122 ASP A C 1
ATOM 915 O O . ASP A 1 122 ? 19.369 -13.679 5.501 1.00 85.56 122 ASP A O 1
ATOM 919 N N . ALA A 1 123 ? 19.405 -14.650 3.480 1.00 80.19 123 ALA A N 1
ATOM 920 C CA . ALA A 1 123 ? 20.300 -15.737 3.871 1.00 80.19 123 ALA A CA 1
ATOM 921 C C . ALA A 1 123 ? 21.690 -15.253 4.309 1.00 80.19 123 ALA A C 1
ATOM 923 O O . ALA A 1 123 ? 22.351 -15.934 5.084 1.00 80.19 123 ALA A O 1
ATOM 924 N N . LYS A 1 124 ? 22.139 -14.091 3.822 1.00 76.38 124 LYS A N 1
ATOM 925 C CA . LYS A 1 124 ? 23.437 -13.524 4.191 1.00 76.38 124 LYS A CA 1
ATOM 926 C C . LYS A 1 124 ? 23.381 -12.932 5.597 1.00 76.38 124 LYS A C 1
ATOM 928 O O . LYS A 1 124 ? 24.286 -13.179 6.379 1.00 76.38 124 LYS A O 1
ATOM 933 N N . ALA A 1 125 ? 22.319 -12.201 5.927 1.00 75.88 125 ALA A N 1
ATOM 934 C CA . ALA A 1 125 ? 22.121 -11.646 7.264 1.00 75.88 125 ALA A CA 1
ATOM 935 C C . ALA A 1 125 ? 21.946 -12.717 8.359 1.00 75.88 125 ALA A C 1
ATOM 937 O O . ALA A 1 125 ? 22.096 -12.400 9.531 1.00 75.88 125 ALA A O 1
ATOM 938 N N . ALA A 1 126 ? 21.603 -13.959 8.000 1.00 75.50 126 ALA A N 1
ATOM 939 C CA . ALA A 1 126 ? 21.440 -15.067 8.945 1.00 75.50 126 ALA A CA 1
ATOM 940 C C . ALA A 1 126 ? 22.736 -15.851 9.236 1.00 75.50 126 ALA A C 1
ATOM 942 O O . ALA A 1 126 ? 22.781 -16.581 10.225 1.00 75.50 126 ALA A O 1
ATOM 943 N N . ASP A 1 127 ? 23.744 -15.746 8.364 1.00 74.50 127 ASP A N 1
ATOM 944 C CA . ASP A 1 127 ? 25.034 -16.454 8.475 1.00 74.50 127 ASP A CA 1
ATOM 945 C C . ASP A 1 127 ? 26.138 -15.586 9.118 1.00 74.50 127 ASP A C 1
ATOM 947 O O . ASP A 1 127 ? 27.224 -16.078 9.420 1.00 74.50 127 ASP A O 1
ATOM 951 N N . GLU A 1 128 ? 25.858 -14.296 9.338 1.00 63.09 128 GLU A N 1
ATOM 952 C CA . GLU A 1 128 ? 26.708 -13.333 10.062 1.00 63.09 128 GLU A CA 1
ATOM 953 C C . GLU A 1 128 ? 26.222 -13.133 11.505 1.00 63.09 128 GLU A C 1
ATOM 955 O O . GLU A 1 128 ? 27.089 -13.101 12.412 1.00 63.09 128 GLU A O 1
#

Solvent-accessible surfac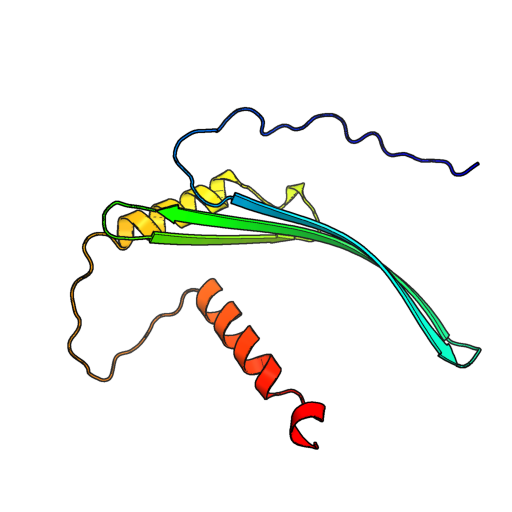e area (backbone atoms only — not comparable to full-atom values): 8207 Å² total; per-residue (Å²): 139,86,86,78,86,75,79,84,76,79,81,90,74,86,78,84,88,84,87,74,68,57,77,50,76,49,74,49,76,49,79,51,75,54,79,67,66,105,83,41,82,50,80,51,77,51,45,43,31,36,41,38,27,36,24,74,49,98,68,25,54,15,67,31,66,48,68,37,70,45,71,91,76,54,60,68,65,60,33,43,51,49,2,41,52,41,9,63,72,43,47,75,75,73,90,73,82,96,64,96,72,92,82,85,74,55,72,68,58,48,52,54,53,49,55,59,50,52,64,76,64,39,70,67,77,72,76,110

Foldseek 3Di:
DDDDPDPPDDDPPPPDDDQWDDWDKDKDWDWDWDDDDPPDTDIDIFIKIKIKTKHADPAFIFIFMDMDSDPVVDDPVVRHV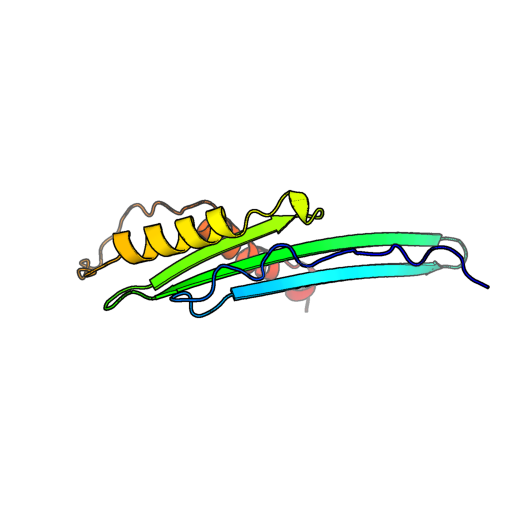RRNVRRVVCPPDDDDDDDDDDDDDDPVRVVVVVVVVVVVVPPVVVVD

Secondary structure (DSSP, 8-state):
-----------TTTT--SS---EEEEEEEEEEEEE-STT-EEEEEEEEEEEEEEEE-SS-EEEEEEEESSGGG--HHHHHHHHHHHHHHTSS-----S--------HHHHHHHHHHHHHHT-HHHHH-

pLDDT: mean 74.95, std 22.96, range [29.5, 96.12]

Sequence (128 aa):
MPPGASRYRGNPCRGLARALSGREFHHSDQLRSRVELPRAFAYHRDTSVRLVCTAIGPTSSGWASAGSFRVCEVDPEEVAATAAKKALAAANPREANPKPMTVILEPAAVAELLGFLAWSLDAKAADE